Protein AF-A0A2T1C8L1-F1 (afdb_monomer_lite)

Sequence (83 aa):
MSQITVQCRLVATEATRRCLWELMAIQNTPLINELLQQISLQDDFETWRSQAKLPSGTVERICQPLKSDPRFIGQPSRFYTSA

pLDDT: mean 88.01, std 10.08, range [51.16, 97.31]

Radius of gyration: 16.44 Å; chains: 1; bounding box: 36×28×42 Å

Structure (mmCIF, N/CA/C/O backbone):
data_AF-A0A2T1C8L1-F1
#
_entry.id   AF-A0A2T1C8L1-F1
#
loop_
_atom_site.group_PDB
_atom_site.id
_atom_site.type_symbol
_atom_site.label_atom_id
_atom_site.label_alt_id
_atom_site.label_comp_id
_atom_site.label_asym_id
_atom_site.label_entity_id
_atom_site.label_seq_id
_atom_site.pdbx_PDB_ins_code
_atom_site.Cartn_x
_atom_site.Cartn_y
_atom_site.Cartn_z
_atom_site.occupancy
_atom_site.B_iso_or_equiv
_atom_site.auth_seq_id
_atom_site.auth_comp_id
_atom_site.auth_asym_id
_atom_site.auth_atom_id
_atom_site.pdbx_PDB_model_num
ATOM 1 N N . MET A 1 1 ? -22.998 -17.383 -19.107 1.00 51.16 1 MET A N 1
ATOM 2 C CA . MET A 1 1 ? -22.207 -16.270 -18.541 1.00 51.16 1 MET A CA 1
ATOM 3 C C . MET A 1 1 ? -20.826 -16.305 -19.172 1.00 51.16 1 MET A C 1
ATOM 5 O O . MET A 1 1 ? -20.156 -17.316 -19.028 1.00 51.16 1 MET A O 1
ATOM 9 N N . SER A 1 2 ? -20.427 -15.277 -19.923 1.00 65.50 2 SER A N 1
ATOM 10 C CA . SER A 1 2 ? -19.074 -15.182 -20.486 1.00 65.50 2 SER A CA 1
ATOM 11 C C . SER A 1 2 ? -18.167 -14.458 -19.494 1.00 65.50 2 SER A C 1
ATOM 13 O O . SER A 1 2 ? -18.439 -13.314 -19.134 1.00 65.50 2 SER A O 1
ATOM 15 N N . GLN A 1 3 ? -17.106 -15.118 -19.041 1.00 66.75 3 GLN A N 1
ATOM 16 C CA . GLN A 1 3 ? -16.066 -14.499 -18.225 1.00 66.75 3 GLN A CA 1
ATOM 17 C C . GLN A 1 3 ? -15.284 -13.525 -19.122 1.00 66.75 3 GLN A C 1
ATOM 19 O O . GLN A 1 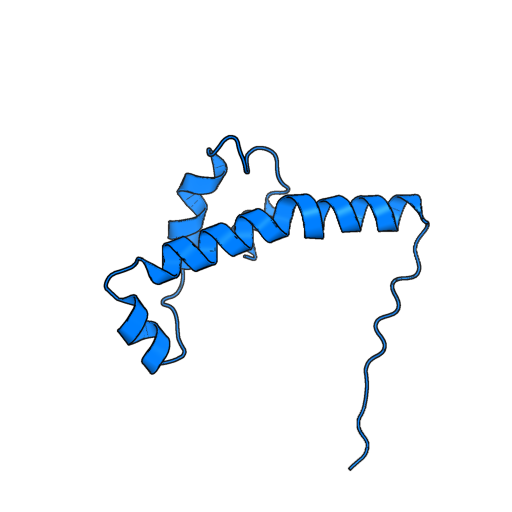3 ? -14.540 -13.948 -20.004 1.00 66.75 3 GLN A O 1
ATOM 24 N N . ILE A 1 4 ? -15.521 -12.219 -18.967 1.00 71.50 4 ILE A N 1
ATOM 25 C CA . ILE A 1 4 ? -14.810 -11.178 -19.719 1.00 71.50 4 ILE A CA 1
ATOM 26 C C . ILE A 1 4 ? -13.535 -10.859 -18.947 1.00 71.50 4 ILE A C 1
ATOM 28 O O . ILE A 1 4 ? -13.546 -10.086 -17.990 1.00 71.50 4 ILE A O 1
ATOM 32 N N . THR A 1 5 ? -12.432 -11.484 -19.338 1.00 64.69 5 THR A N 1
ATOM 33 C CA . THR A 1 5 ? -11.121 -11.161 -18.776 1.00 64.69 5 THR A CA 1
ATOM 34 C C . THR A 1 5 ? -10.551 -9.978 -19.551 1.00 64.69 5 THR A C 1
ATOM 36 O O . THR A 1 5 ? -10.196 -10.109 -20.722 1.00 64.69 5 THR A O 1
ATOM 39 N N . VAL A 1 6 ? -10.458 -8.808 -18.918 1.00 71.12 6 VAL A N 1
ATOM 40 C CA . VAL A 1 6 ? -9.704 -7.681 -19.482 1.00 71.12 6 VAL A CA 1
ATOM 41 C C . VAL A 1 6 ? -8.222 -8.024 -19.358 1.00 71.12 6 VAL A C 1
ATOM 43 O O . VAL A 1 6 ? -7.633 -7.917 -18.285 1.00 71.12 6 VAL A O 1
ATOM 46 N N . GLN A 1 7 ? -7.610 -8.492 -20.446 1.00 62.00 7 GLN A N 1
ATOM 47 C CA . GLN A 1 7 ? -6.168 -8.706 -20.479 1.00 62.00 7 GLN A CA 1
ATOM 48 C C . GLN A 1 7 ? -5.470 -7.348 -20.603 1.00 62.00 7 GLN A C 1
ATOM 50 O O . GLN A 1 7 ? -5.233 -6.842 -21.699 1.00 62.00 7 GLN A O 1
ATOM 55 N N . CYS A 1 8 ? -5.127 -6.746 -19.466 1.00 71.31 8 CYS A N 1
ATOM 56 C CA . CYS A 1 8 ? -4.279 -5.561 -19.427 1.00 71.31 8 CYS A CA 1
ATOM 57 C C . CYS A 1 8 ? -2.853 -5.950 -19.847 1.00 71.31 8 CYS A C 1
ATOM 59 O O . CYS A 1 8 ? -2.058 -6.419 -19.034 1.00 71.31 8 CYS A O 1
ATOM 61 N N . ARG A 1 9 ? -2.518 -5.786 -21.132 1.00 76.81 9 ARG A N 1
ATOM 62 C CA . ARG A 1 9 ? -1.151 -5.989 -21.628 1.00 76.81 9 ARG A CA 1
ATOM 63 C C . ARG A 1 9 ? -0.373 -4.680 -21.549 1.00 76.81 9 ARG A C 1
ATOM 65 O O . ARG A 1 9 ? -0.569 -3.788 -22.368 1.00 76.81 9 ARG A O 1
ATOM 72 N N . LEU A 1 10 ? 0.566 -4.593 -20.611 1.00 82.50 10 LEU A N 1
ATOM 73 C CA . LEU A 1 10 ? 1.557 -3.519 -20.597 1.00 82.50 10 LEU A CA 1
ATOM 74 C C . LEU A 1 10 ? 2.616 -3.784 -21.680 1.00 82.50 10 LEU A C 1
ATOM 76 O O . LEU A 1 10 ? 3.521 -4.601 -21.494 1.00 82.50 10 LEU A O 1
ATOM 80 N N . VAL A 1 11 ? 2.497 -3.108 -22.824 1.00 90.50 11 VAL A N 1
ATOM 81 C CA . VAL A 1 11 ? 3.512 -3.136 -23.887 1.00 90.50 11 VAL A CA 1
ATOM 82 C C . VAL A 1 11 ? 4.490 -1.990 -23.654 1.00 90.50 11 VAL A C 1
ATOM 84 O O . VAL A 1 11 ? 4.184 -0.835 -23.927 1.00 90.50 11 VAL A O 1
ATOM 87 N N . ALA A 1 12 ? 5.664 -2.315 -23.124 1.00 92.94 12 ALA A N 1
ATOM 88 C CA . ALA A 1 12 ? 6.734 -1.358 -22.877 1.00 92.94 12 ALA A CA 1
ATOM 89 C C . ALA A 1 12 ? 8.101 -2.033 -23.041 1.00 92.94 12 ALA A C 1
ATOM 91 O O . ALA A 1 12 ? 8.206 -3.267 -23.016 1.00 92.94 12 ALA A O 1
ATOM 92 N N . THR A 1 13 ? 9.155 -1.228 -23.193 1.00 97.00 13 THR A N 1
ATOM 93 C CA . THR A 1 13 ? 10.529 -1.745 -23.238 1.00 97.00 13 THR A CA 1
ATOM 94 C C . THR A 1 13 ? 10.842 -2.530 -21.962 1.00 97.00 13 THR A C 1
ATOM 96 O O . THR A 1 13 ? 10.192 -2.367 -20.924 1.00 97.00 13 THR A O 1
ATOM 99 N N . GLU A 1 14 ? 11.830 -3.421 -22.017 1.00 96.12 14 GLU A N 1
ATOM 100 C CA . GLU A 1 14 ? 12.278 -4.123 -20.812 1.00 96.12 14 GLU A CA 1
ATOM 101 C C . GLU A 1 14 ? 12.718 -3.149 -19.714 1.00 96.12 14 GLU A C 1
ATOM 103 O O . GLU A 1 14 ? 12.308 -3.312 -18.568 1.00 96.12 14 GLU A O 1
ATOM 108 N N . ALA A 1 15 ? 13.459 -2.097 -20.074 1.00 97.31 15 ALA A N 1
ATOM 109 C CA . ALA A 1 15 ? 13.901 -1.071 -19.135 1.00 97.31 15 ALA A CA 1
ATOM 110 C C . ALA A 1 15 ? 12.718 -0.414 -18.406 1.00 97.31 15 ALA A C 1
ATOM 112 O O . ALA A 1 15 ? 12.718 -0.322 -17.180 1.00 97.31 15 ALA A O 1
ATOM 113 N N . THR A 1 16 ? 11.666 -0.033 -19.136 1.00 95.75 16 THR A N 1
ATOM 114 C CA . THR A 1 16 ? 10.457 0.542 -18.531 1.00 95.75 16 THR A CA 1
ATOM 115 C C . THR A 1 16 ? 9.752 -0.456 -17.615 1.00 95.75 16 THR A C 1
ATOM 117 O O . THR A 1 16 ? 9.345 -0.095 -16.514 1.00 95.75 16 THR A O 1
ATOM 120 N N . ARG A 1 17 ? 9.620 -1.722 -18.029 1.00 94.19 17 ARG A N 1
ATOM 121 C CA . ARG A 1 17 ? 8.986 -2.758 -17.196 1.00 94.19 17 ARG A CA 1
ATOM 122 C C . ARG A 1 17 ? 9.783 -3.039 -15.923 1.00 94.19 17 ARG A C 1
ATOM 124 O O . ARG A 1 17 ? 9.175 -3.213 -14.874 1.00 94.19 17 ARG A O 1
ATOM 131 N N . ARG A 1 18 ? 11.116 -3.035 -16.002 1.00 95.69 18 ARG A N 1
ATOM 132 C CA . ARG A 1 18 ? 12.006 -3.187 -14.845 1.00 95.69 18 ARG A CA 1
ATOM 133 C C . ARG A 1 18 ? 11.857 -2.021 -13.872 1.00 95.69 18 ARG A C 1
ATOM 135 O O . ARG A 1 18 ? 11.631 -2.258 -12.694 1.00 95.69 18 ARG A O 1
ATOM 142 N N . CYS A 1 19 ? 11.863 -0.790 -14.379 1.00 93.88 19 CYS A N 1
ATOM 143 C CA . CYS A 1 19 ? 11.616 0.401 -13.567 1.00 93.88 19 CYS A CA 1
ATOM 144 C C . CYS A 1 19 ? 10.250 0.336 -12.859 1.00 93.88 19 CYS A C 1
ATOM 146 O O . CYS A 1 19 ? 10.155 0.579 -11.660 1.00 93.88 19 CYS A O 1
ATOM 148 N N . LEU A 1 20 ? 9.189 -0.061 -13.571 1.00 91.75 20 LEU A N 1
ATOM 149 C CA . LEU A 1 20 ? 7.864 -0.232 -12.969 1.00 91.75 20 LEU A CA 1
ATOM 150 C C . LEU A 1 20 ? 7.837 -1.345 -11.918 1.00 91.75 20 LEU A C 1
ATOM 152 O O . LEU A 1 20 ? 7.199 -1.181 -10.884 1.00 91.75 20 LEU A O 1
ATOM 156 N N . TRP A 1 21 ? 8.530 -2.458 -12.160 1.00 92.69 21 TRP A N 1
ATOM 157 C CA . TRP A 1 21 ? 8.662 -3.529 -11.177 1.00 92.69 21 TRP A CA 1
ATOM 158 C C . TRP A 1 21 ? 9.371 -3.049 -9.910 1.00 92.69 21 TRP A C 1
ATOM 160 O O . TRP A 1 21 ? 8.883 -3.299 -8.814 1.00 92.69 21 TRP A O 1
ATOM 170 N N . GLU A 1 22 ? 10.476 -2.318 -10.042 1.00 92.75 22 GLU A N 1
ATOM 171 C CA . GLU A 1 22 ? 11.197 -1.734 -8.906 1.00 92.75 22 GLU A CA 1
ATOM 172 C C . GLU A 1 22 ? 10.297 -0.781 -8.109 1.00 92.75 22 GLU A C 1
ATOM 174 O O . GLU A 1 22 ? 10.170 -0.911 -6.892 1.00 92.75 22 GLU A O 1
ATOM 179 N N . LEU A 1 23 ? 9.587 0.117 -8.794 1.00 90.31 23 LEU A N 1
ATOM 180 C CA . LEU A 1 23 ? 8.648 1.034 -8.152 1.00 90.31 23 LEU A CA 1
ATOM 181 C C . LEU A 1 23 ? 7.516 0.297 -7.422 1.00 90.31 23 LEU A C 1
ATOM 183 O O . LEU A 1 23 ? 7.213 0.616 -6.276 1.00 90.31 23 LEU A O 1
ATOM 187 N N . MET A 1 24 ? 6.884 -0.688 -8.063 1.00 89.81 24 MET A N 1
ATOM 188 C CA . MET A 1 24 ? 5.725 -1.374 -7.487 1.00 89.81 24 MET A CA 1
ATOM 189 C C . MET A 1 24 ? 6.127 -2.393 -6.422 1.00 89.81 24 MET A C 1
ATOM 191 O O . MET A 1 24 ? 5.631 -2.342 -5.303 1.00 89.81 24 MET A O 1
ATOM 195 N N . ALA A 1 25 ? 7.013 -3.326 -6.760 1.00 91.19 25 ALA A N 1
ATOM 196 C CA . ALA A 1 25 ? 7.326 -4.467 -5.912 1.00 91.19 25 ALA A CA 1
ATOM 197 C C . ALA A 1 25 ? 8.335 -4.127 -4.813 1.00 91.19 25 ALA A C 1
ATOM 199 O O . ALA A 1 25 ? 8.221 -4.654 -3.709 1.00 91.19 25 ALA A O 1
ATOM 200 N N . ILE A 1 26 ? 9.318 -3.271 -5.108 1.00 90.25 26 ILE A N 1
ATOM 201 C CA . ILE A 1 26 ? 10.425 -3.004 -4.182 1.00 90.25 26 ILE A CA 1
ATOM 202 C C . ILE A 1 26 ? 10.145 -1.780 -3.311 1.00 90.25 26 ILE A C 1
ATOM 204 O O . ILE A 1 26 ? 10.522 -1.785 -2.147 1.00 90.25 26 ILE A O 1
ATOM 208 N N . GLN A 1 27 ? 9.468 -0.755 -3.836 1.00 88.38 27 GLN A N 1
ATOM 209 C CA . GLN A 1 27 ? 9.193 0.471 -3.074 1.00 88.38 27 GLN A CA 1
ATOM 210 C C . GLN A 1 27 ? 7.763 0.521 -2.524 1.00 88.38 27 GLN A C 1
ATOM 212 O O . GLN A 1 27 ? 7.575 0.650 -1.313 1.00 88.38 27 GLN A O 1
ATOM 217 N N . ASN A 1 28 ? 6.756 0.382 -3.392 1.00 90.25 28 ASN A N 1
ATOM 218 C CA . ASN A 1 28 ? 5.358 0.563 -3.004 1.00 90.25 28 ASN A CA 1
ATOM 219 C C . ASN A 1 28 ? 4.830 -0.588 -2.130 1.00 90.25 28 ASN A C 1
ATOM 221 O O . ASN A 1 28 ? 4.210 -0.335 -1.104 1.00 90.25 28 ASN A O 1
ATOM 225 N N . THR A 1 29 ? 5.092 -1.852 -2.481 1.00 92.56 29 THR A N 1
ATOM 226 C CA . THR A 1 29 ? 4.594 -3.006 -1.706 1.00 92.56 29 THR A CA 1
ATOM 227 C C . THR A 1 29 ? 5.012 -2.968 -0.228 1.00 92.56 29 THR A C 1
ATOM 229 O O . THR A 1 29 ? 4.142 -3.166 0.621 1.00 92.56 29 THR A O 1
ATOM 232 N N . PRO A 1 30 ? 6.279 -2.677 0.137 1.00 93.50 30 PRO A N 1
ATOM 233 C CA . PRO A 1 30 ? 6.647 -2.502 1.542 1.00 93.50 30 PRO A CA 1
ATOM 234 C C . PRO A 1 30 ? 5.872 -1.392 2.261 1.00 93.50 30 PRO A C 1
ATOM 236 O O . PRO A 1 30 ? 5.445 -1.608 3.393 1.00 93.50 30 PRO A O 1
ATOM 239 N N . LEU A 1 31 ? 5.649 -0.244 1.608 1.00 92.75 31 LEU A N 1
ATOM 240 C CA . LEU A 1 31 ? 4.862 0.856 2.176 1.00 92.75 31 LEU A CA 1
ATOM 241 C C . LEU A 1 31 ? 3.413 0.422 2.437 1.00 92.75 31 LEU A C 1
ATOM 243 O O . LEU A 1 31 ? 2.888 0.654 3.522 1.00 92.75 31 LEU A O 1
ATOM 247 N N . ILE A 1 32 ? 2.780 -0.254 1.472 1.00 92.12 32 ILE A N 1
ATOM 248 C CA . ILE A 1 32 ? 1.416 -0.778 1.626 1.00 92.12 32 ILE A CA 1
ATOM 249 C C . ILE A 1 32 ? 1.342 -1.804 2.763 1.00 92.12 32 ILE A C 1
ATOM 251 O O . ILE A 1 32 ? 0.418 -1.752 3.571 1.00 92.12 32 ILE A O 1
ATOM 255 N N . ASN A 1 33 ? 2.316 -2.710 2.873 1.00 95.00 33 ASN A N 1
ATOM 256 C CA . ASN A 1 33 ? 2.345 -3.695 3.955 1.00 95.00 33 ASN A CA 1
ATOM 257 C C . ASN A 1 33 ? 2.444 -3.028 5.332 1.00 95.00 33 ASN A C 1
ATOM 259 O O . ASN A 1 33 ? 1.724 -3.416 6.250 1.00 95.00 33 ASN A O 1
ATOM 263 N N . GLU A 1 34 ? 3.299 -2.015 5.466 1.00 95.25 34 GLU A N 1
ATOM 264 C CA . GLU A 1 34 ? 3.421 -1.235 6.698 1.00 95.25 34 GLU A CA 1
ATOM 265 C C . GLU A 1 34 ? 2.109 -0.504 7.022 1.00 95.25 34 GLU A C 1
ATOM 267 O O . GLU A 1 34 ? 1.637 -0.564 8.155 1.00 95.25 34 GLU A O 1
ATOM 272 N N . LEU A 1 35 ? 1.462 0.118 6.030 1.00 92.62 35 LEU A N 1
ATOM 273 C CA . LEU A 1 35 ? 0.15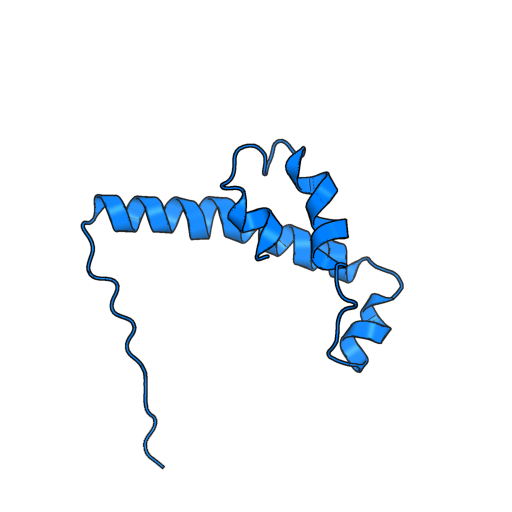9 0.763 6.217 1.00 92.62 35 LEU A CA 1
ATOM 274 C C . LEU A 1 35 ? -0.902 -0.221 6.713 1.00 92.62 35 LEU A C 1
ATOM 276 O O . LEU A 1 35 ? -1.623 0.086 7.661 1.00 92.62 35 LEU A O 1
ATOM 280 N N . LEU A 1 36 ? -0.983 -1.411 6.113 1.00 93.50 36 LEU A N 1
ATOM 281 C CA . LEU A 1 36 ? -1.920 -2.450 6.542 1.00 93.50 36 LEU A CA 1
ATOM 282 C C . LEU A 1 36 ? -1.652 -2.891 7.987 1.00 93.50 36 LEU A C 1
ATOM 284 O O . LEU A 1 36 ? -2.598 -3.045 8.762 1.00 93.50 36 LEU A O 1
ATOM 288 N N . GLN A 1 37 ? -0.380 -3.037 8.373 1.00 96.06 37 GLN A N 1
ATOM 289 C CA . GLN A 1 37 ? -0.001 -3.340 9.754 1.00 96.06 37 GLN A CA 1
ATOM 290 C C . GLN A 1 37 ? -0.428 -2.216 10.704 1.00 96.06 37 GLN A C 1
ATOM 292 O O . GLN A 1 37 ? -1.107 -2.485 11.692 1.00 96.06 37 GLN A O 1
ATOM 297 N N . GLN A 1 38 ? -0.128 -0.955 10.393 1.00 94.81 38 GLN A N 1
ATOM 298 C CA . GLN A 1 38 ? -0.483 0.174 11.260 1.00 94.81 38 GLN A CA 1
ATOM 299 C C . GLN A 1 38 ? -1.991 0.403 11.376 1.00 94.81 38 GLN A C 1
ATOM 301 O O . GLN A 1 38 ? -2.471 0.773 12.449 1.00 94.81 38 GLN A O 1
ATOM 306 N N . ILE A 1 39 ? -2.747 0.153 10.304 1.00 93.69 39 ILE A N 1
ATOM 307 C CA . ILE A 1 39 ? -4.214 0.177 10.327 1.00 93.69 39 ILE A CA 1
ATOM 308 C C . ILE A 1 39 ? -4.749 -0.903 11.270 1.00 93.69 39 ILE A C 1
ATOM 310 O O . ILE A 1 39 ? -5.654 -0.618 12.050 1.00 93.69 39 ILE A O 1
ATOM 314 N N . SER A 1 40 ? -4.176 -2.111 11.241 1.00 94.38 40 SER A N 1
ATOM 315 C CA . SER A 1 40 ? -4.607 -3.214 12.114 1.00 94.38 40 SER A CA 1
ATOM 316 C C . SER A 1 40 ? -4.344 -2.966 13.603 1.00 94.38 40 SER A C 1
ATOM 318 O O . SER A 1 40 ? -4.970 -3.598 14.448 1.00 94.38 40 SER A O 1
ATOM 320 N N . LEU A 1 41 ? -3.437 -2.037 13.921 1.00 95.69 41 LEU A N 1
ATOM 321 C CA . LEU A 1 41 ? -3.090 -1.642 15.287 1.00 95.69 41 LEU A CA 1
ATOM 322 C C . LEU A 1 41 ? -3.943 -0.482 15.825 1.00 95.69 41 LEU A C 1
ATOM 324 O O . LEU A 1 41 ? -3.726 -0.054 16.954 1.00 95.69 41 LEU A O 1
ATOM 328 N N . GLN A 1 42 ? -4.872 0.071 15.038 1.00 94.31 42 GLN A N 1
ATOM 329 C CA . GLN A 1 42 ? -5.769 1.125 15.522 1.00 94.31 42 GLN A CA 1
ATOM 330 C C . GLN A 1 42 ? -6.873 0.522 16.399 1.00 94.31 42 GLN A C 1
ATOM 332 O O . GLN A 1 42 ? -7.481 -0.476 16.017 1.00 94.31 42 GLN A O 1
ATOM 337 N N . ASP A 1 43 ? -7.205 1.175 17.514 1.00 95.00 43 ASP A N 1
ATOM 338 C CA . ASP A 1 43 ? -8.260 0.711 18.433 1.00 95.00 43 ASP A CA 1
ATOM 339 C C . ASP A 1 43 ? -9.625 0.542 17.736 1.00 95.00 43 ASP A C 1
ATOM 341 O O . ASP A 1 43 ? -10.381 -0.386 18.020 1.00 95.00 43 ASP A O 1
ATOM 345 N N . ASP A 1 44 ? -9.917 1.403 16.759 1.00 95.12 44 ASP A N 1
ATOM 346 C CA . ASP A 1 44 ? -11.164 1.392 15.989 1.00 95.12 44 ASP A CA 1
ATOM 347 C C . ASP A 1 44 ? -11.189 0.354 14.848 1.00 95.12 44 ASP A C 1
ATOM 349 O O . ASP A 1 44 ? -12.187 0.252 14.124 1.00 95.12 44 ASP A O 1
ATOM 353 N N . PHE A 1 45 ? -10.111 -0.413 14.648 1.00 95.06 45 PHE A N 1
ATOM 354 C CA . PHE A 1 45 ? -9.956 -1.289 13.486 1.00 95.06 45 PHE A CA 1
ATOM 355 C C . PHE A 1 45 ? -11.098 -2.300 13.340 1.00 95.06 45 PHE A C 1
ATOM 357 O O . PHE A 1 45 ? -11.658 -2.438 12.251 1.00 95.06 45 PHE A O 1
ATOM 364 N N . GLU A 1 46 ? -11.494 -2.972 14.423 1.00 96.31 46 GLU A N 1
ATOM 365 C CA . GLU A 1 46 ? -12.579 -3.963 14.378 1.00 9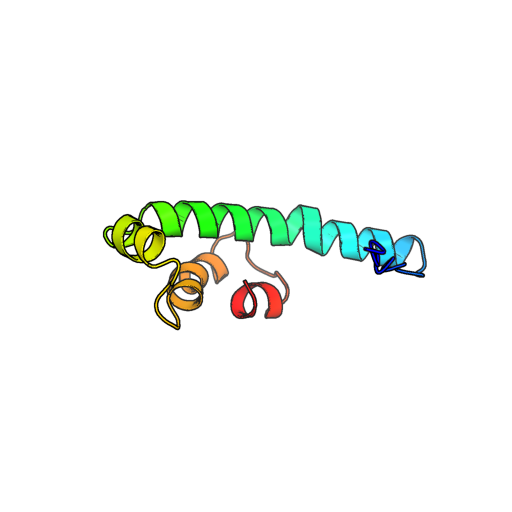6.31 46 GLU A CA 1
ATOM 366 C C . GLU A 1 46 ? -13.930 -3.323 14.019 1.00 96.31 46 GLU A C 1
ATOM 368 O O . GLU A 1 46 ? -14.728 -3.899 13.269 1.00 96.31 46 GLU A O 1
ATOM 373 N N . THR A 1 47 ? -14.159 -2.077 14.444 1.00 96.50 47 THR A N 1
ATOM 374 C CA . THR A 1 47 ? -15.337 -1.303 14.037 1.00 96.50 47 THR A CA 1
ATOM 375 C C . THR A 1 47 ? -15.312 -1.042 12.532 1.00 96.50 47 THR A C 1
ATOM 377 O O . THR A 1 47 ? -16.282 -1.356 11.841 1.00 96.50 47 THR A O 1
ATOM 380 N N . TRP A 1 48 ? -14.200 -0.545 11.986 1.00 95.19 48 TRP A N 1
ATOM 381 C CA . TRP A 1 48 ? -14.070 -0.281 10.545 1.00 95.19 48 TRP A CA 1
ATOM 382 C C . TRP A 1 48 ? -14.187 -1.552 9.706 1.00 95.19 48 TRP A C 1
ATOM 384 O O . TRP A 1 48 ? -14.828 -1.552 8.651 1.00 95.19 48 TRP A O 1
ATOM 394 N N . ARG A 1 49 ? -13.596 -2.647 10.190 1.00 94.00 49 ARG A N 1
ATOM 395 C CA . ARG A 1 49 ? -13.637 -3.963 9.554 1.00 94.00 49 ARG A CA 1
ATOM 396 C C . ARG A 1 49 ? -15.063 -4.495 9.472 1.00 94.00 49 ARG A C 1
ATOM 398 O O . ARG A 1 49 ? -15.477 -4.919 8.396 1.00 94.00 49 ARG A O 1
ATOM 405 N N . SER A 1 50 ? -15.821 -4.437 10.568 1.00 96.19 50 SER A N 1
ATOM 406 C CA . SER A 1 50 ? -17.221 -4.889 10.585 1.00 96.19 50 SER A CA 1
ATOM 407 C C . SER A 1 50 ? -18.121 -4.066 9.655 1.00 96.19 50 SER A C 1
ATOM 409 O O . SER A 1 50 ? -19.052 -4.601 9.058 1.00 96.19 50 SER A O 1
ATOM 411 N N . GLN A 1 51 ? -17.805 -2.781 9.474 1.00 95.56 51 GLN A N 1
ATOM 412 C C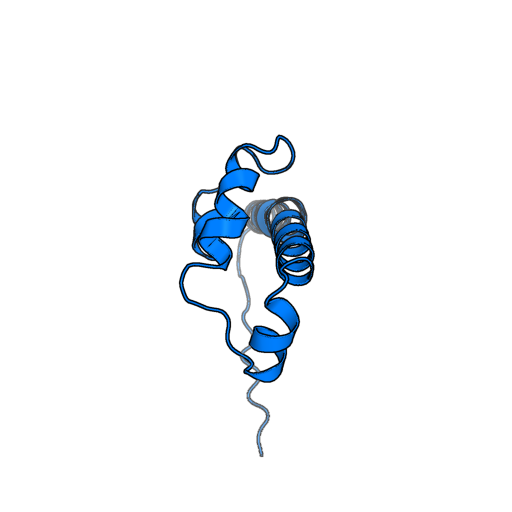A . GLN A 1 51 ? -18.532 -1.863 8.594 1.00 95.56 51 GLN A CA 1
ATOM 413 C C . GLN A 1 51 ? -18.039 -1.883 7.139 1.00 95.56 51 GLN A C 1
ATOM 415 O O . GLN A 1 51 ? -18.624 -1.202 6.297 1.00 95.56 51 GLN A O 1
ATOM 420 N N . ALA A 1 52 ? -16.961 -2.620 6.843 1.00 93.06 52 ALA A N 1
ATOM 421 C CA . ALA A 1 52 ? -16.250 -2.592 5.562 1.00 93.06 52 ALA A CA 1
ATOM 422 C C . ALA A 1 52 ? -15.929 -1.161 5.077 1.00 93.06 52 ALA A C 1
ATOM 424 O O . ALA A 1 52 ? -15.945 -0.874 3.877 1.00 93.06 52 ALA A O 1
ATOM 425 N N . LYS A 1 53 ? -15.666 -0.242 6.014 1.00 93.62 53 LYS A N 1
ATOM 426 C CA . LYS A 1 53 ? -15.492 1.181 5.723 1.00 93.62 53 LYS A CA 1
ATOM 427 C C . LYS A 1 53 ? -14.488 1.818 6.673 1.00 93.62 53 LYS A C 1
ATOM 429 O O . LYS A 1 53 ? -14.704 1.870 7.879 1.00 93.62 53 LYS A O 1
ATOM 434 N N . LEU A 1 54 ? -13.426 2.375 6.098 1.00 91.81 54 LEU A N 1
ATOM 435 C CA . LEU A 1 54 ? -12.504 3.260 6.802 1.00 91.81 54 LEU A CA 1
ATOM 436 C C . LEU A 1 54 ? -13.024 4.707 6.771 1.00 91.81 54 LEU A C 1
ATOM 438 O O . LEU A 1 54 ? -13.577 5.135 5.750 1.00 91.81 54 LEU A O 1
ATOM 442 N N . PRO A 1 55 ? -12.831 5.487 7.848 1.00 92.75 55 PRO A N 1
ATOM 443 C CA . PRO A 1 55 ? -13.055 6.924 7.808 1.00 92.75 55 PRO A CA 1
ATOM 444 C C . PRO A 1 55 ? -12.174 7.598 6.748 1.00 92.75 55 PRO A C 1
ATOM 446 O O . PRO A 1 55 ? -11.024 7.209 6.520 1.00 92.75 55 PRO A O 1
ATOM 449 N N . SER A 1 56 ? -12.712 8.631 6.100 1.00 90.62 56 SER A N 1
ATOM 450 C CA . SER A 1 56 ? -11.963 9.423 5.123 1.00 90.62 56 SER A CA 1
ATOM 451 C C . SER A 1 56 ? -10.729 10.052 5.773 1.00 90.62 56 SER A C 1
ATOM 453 O O . SER A 1 56 ? -10.809 10.577 6.881 1.00 90.62 56 SER A O 1
ATOM 455 N N . GLY A 1 57 ? -9.590 10.009 5.082 1.00 88.81 57 GLY A N 1
ATOM 456 C CA . GLY A 1 57 ? -8.327 10.562 5.584 1.00 88.81 57 GLY A CA 1
ATOM 457 C C . GLY A 1 57 ? -7.585 9.673 6.590 1.00 88.81 57 GLY A C 1
ATOM 458 O O . GLY A 1 57 ? -6.464 10.008 6.965 1.00 88.81 57 GLY A O 1
ATOM 459 N N . THR A 1 58 ? -8.136 8.520 7.001 1.00 90.62 58 THR A N 1
ATOM 460 C CA . THR A 1 58 ? -7.431 7.585 7.900 1.00 90.62 58 THR A CA 1
ATOM 461 C C . THR A 1 58 ? -6.108 7.115 7.305 1.00 90.62 58 THR A C 1
ATOM 463 O O . THR A 1 58 ? -5.086 7.168 7.985 1.00 90.62 58 THR A O 1
ATOM 466 N N . VAL A 1 59 ? -6.111 6.705 6.033 1.00 88.81 59 VAL A N 1
ATOM 467 C CA . VAL A 1 59 ? -4.894 6.230 5.361 1.00 88.81 59 VAL A CA 1
ATOM 468 C C . VAL A 1 59 ? -3.867 7.353 5.233 1.00 88.81 59 VAL A C 1
ATOM 470 O O . VAL A 1 59 ? -2.707 7.148 5.567 1.00 88.81 59 VAL A O 1
ATOM 473 N N . GLU A 1 60 ? -4.291 8.564 4.862 1.00 88.75 60 GLU A N 1
ATOM 474 C CA . GLU A 1 60 ? -3.404 9.730 4.776 1.00 88.75 60 GLU A CA 1
ATOM 475 C C . GLU A 1 60 ? -2.745 10.046 6.126 1.00 88.75 60 GLU A C 1
ATOM 477 O O . GLU A 1 60 ? -1.529 10.221 6.193 1.00 88.75 60 GLU A O 1
ATOM 482 N N . ARG A 1 61 ? -3.524 10.049 7.216 1.00 91.06 61 ARG A N 1
ATOM 483 C CA . ARG A 1 61 ? -3.021 10.285 8.577 1.00 91.06 61 ARG A CA 1
ATOM 484 C C . ARG A 1 61 ? -1.971 9.253 8.987 1.00 91.06 61 ARG A C 1
ATOM 486 O O . ARG A 1 61 ? -0.952 9.631 9.558 1.00 91.06 61 ARG A O 1
ATOM 493 N N . ILE A 1 62 ? -2.220 7.974 8.709 1.00 91.25 62 ILE A N 1
ATOM 494 C CA . ILE A 1 62 ? -1.303 6.872 9.040 1.00 91.25 62 ILE A CA 1
ATOM 495 C C . ILE A 1 62 ? -0.060 6.910 8.136 1.00 91.25 62 ILE A C 1
ATOM 497 O O . ILE A 1 62 ? 1.051 6.661 8.590 1.00 91.25 62 ILE A O 1
ATOM 501 N N . CYS A 1 63 ? -0.217 7.297 6.870 1.00 90.19 63 CYS A N 1
ATOM 502 C CA . CYS A 1 63 ? 0.880 7.397 5.911 1.00 90.19 63 CYS A CA 1
ATOM 503 C C . CYS A 1 63 ? 1.788 8.612 6.155 1.00 90.19 63 CYS A C 1
ATOM 505 O O . CYS A 1 63 ? 2.979 8.574 5.851 1.00 90.19 63 CYS A O 1
ATOM 507 N N . GLN A 1 64 ? 1.258 9.698 6.719 1.00 90.31 64 GLN A N 1
ATOM 508 C CA . GLN A 1 64 ? 1.999 10.940 6.926 1.00 90.31 64 GLN A CA 1
ATOM 509 C C . GLN A 1 64 ? 3.339 10.776 7.674 1.00 90.31 64 GLN A C 1
ATOM 511 O O . GLN A 1 64 ? 4.337 11.293 7.166 1.00 90.31 64 GLN A O 1
ATOM 516 N N . PRO A 1 65 ? 3.431 10.067 8.820 1.00 91.62 65 PRO A N 1
ATOM 517 C CA . PRO A 1 65 ? 4.717 9.832 9.482 1.00 91.62 65 PRO A CA 1
ATOM 518 C C . PRO A 1 65 ? 5.680 8.970 8.649 1.00 91.62 65 PRO A C 1
ATOM 520 O O . PRO A 1 65 ? 6.892 9.164 8.737 1.00 91.62 65 PRO A O 1
ATOM 523 N N . LEU A 1 66 ? 5.169 8.070 7.800 1.00 91.06 66 LEU A N 1
ATOM 524 C CA . LEU A 1 66 ? 5.989 7.180 6.970 1.00 91.06 66 LEU A CA 1
ATOM 525 C C . LEU A 1 66 ? 6.782 7.926 5.892 1.00 91.06 66 LEU A C 1
ATOM 527 O O . LEU A 1 66 ? 7.829 7.447 5.472 1.00 91.06 66 LEU A O 1
ATOM 531 N N . LYS A 1 67 ? 6.353 9.127 5.486 1.00 89.69 67 LYS A N 1
ATOM 532 C CA . LYS A 1 67 ? 7.090 9.972 4.522 1.00 89.69 67 LYS A CA 1
ATOM 533 C C . LYS A 1 67 ? 8.501 10.338 4.987 1.00 89.69 67 LYS A C 1
ATOM 535 O O . LYS A 1 67 ? 9.367 10.606 4.155 1.00 89.69 67 LYS A O 1
ATOM 540 N N . SER A 1 68 ? 8.712 10.372 6.300 1.00 91.06 68 SER A N 1
ATOM 541 C CA . SER A 1 68 ? 10.000 10.682 6.923 1.00 91.06 68 SER A CA 1
ATOM 542 C C . SER A 1 68 ? 10.761 9.430 7.367 1.00 91.06 68 SER A C 1
ATOM 544 O O . SER A 1 68 ? 11.892 9.547 7.835 1.00 91.06 68 SER A O 1
ATOM 546 N N . ASP A 1 69 ? 10.164 8.240 7.244 1.00 93.06 69 ASP A N 1
ATOM 547 C CA . ASP A 1 69 ? 10.828 6.981 7.572 1.00 93.06 69 ASP A CA 1
ATOM 548 C C . ASP A 1 69 ? 11.924 6.699 6.525 1.00 93.06 69 ASP A C 1
ATOM 550 O O . ASP A 1 69 ? 11.633 6.705 5.324 1.00 93.06 69 ASP A O 1
ATOM 554 N N . PRO A 1 70 ? 13.176 6.419 6.933 1.00 92.56 70 PRO A N 1
ATOM 555 C CA . PRO A 1 70 ? 14.265 6.103 6.008 1.00 92.56 70 PRO A CA 1
ATOM 556 C C . PRO A 1 70 ? 13.967 4.947 5.043 1.00 92.56 70 PRO A C 1
ATOM 558 O O . PRO A 1 70 ? 14.553 4.893 3.964 1.00 92.56 70 PRO A O 1
ATOM 561 N N . ARG A 1 71 ? 13.064 4.026 5.406 1.00 90.81 71 ARG A N 1
ATOM 562 C CA . ARG A 1 71 ? 12.630 2.911 4.548 1.00 90.81 71 ARG A CA 1
ATOM 563 C C . ARG A 1 71 ? 11.786 3.374 3.363 1.00 90.81 71 ARG A C 1
ATOM 565 O O . ARG A 1 71 ? 11.763 2.701 2.334 1.00 90.81 71 ARG A O 1
ATOM 572 N N . PHE A 1 72 ? 11.077 4.492 3.514 1.00 91.50 72 PHE A N 1
ATOM 573 C CA . PHE A 1 72 ? 10.095 4.958 2.537 1.00 91.50 72 PHE A CA 1
ATOM 574 C C . PHE A 1 72 ? 10.427 6.324 1.933 1.00 91.50 72 PHE A C 1
ATOM 576 O O . PHE A 1 72 ? 9.866 6.670 0.900 1.00 91.50 72 PHE A O 1
ATOM 583 N N . ILE A 1 73 ? 11.364 7.079 2.508 1.00 89.56 73 ILE A N 1
ATOM 584 C CA . ILE A 1 73 ? 11.757 8.403 2.022 1.00 89.56 73 ILE A CA 1
ATOM 585 C C . ILE A 1 73 ? 12.184 8.390 0.543 1.00 89.56 73 ILE A C 1
ATOM 587 O O . ILE A 1 73 ? 12.812 7.455 0.049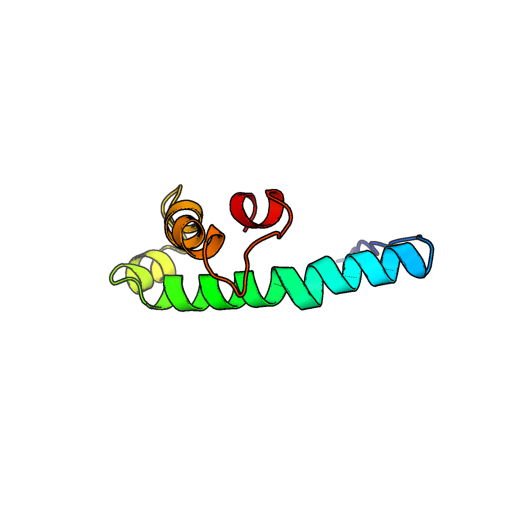 1.00 89.56 73 ILE A O 1
ATOM 591 N N . GLY A 1 74 ? 11.848 9.460 -0.185 1.00 84.81 74 GLY A N 1
ATOM 592 C CA . GLY A 1 74 ? 12.239 9.636 -1.590 1.00 84.81 74 GLY A CA 1
ATOM 593 C C . GLY A 1 74 ? 11.367 8.897 -2.613 1.00 84.81 74 GLY A C 1
ATOM 594 O O . GLY A 1 74 ? 11.603 9.037 -3.812 1.00 84.81 74 GLY A O 1
ATOM 595 N N . GLN A 1 75 ? 10.340 8.161 -2.176 1.00 87.19 75 GLN A N 1
ATOM 596 C CA . GLN A 1 75 ? 9.364 7.560 -3.087 1.00 87.19 75 GLN A CA 1
ATOM 597 C C . GLN A 1 75 ? 8.501 8.615 -3.806 1.00 87.19 75 GLN A C 1
ATOM 599 O O . GLN A 1 75 ? 8.278 9.708 -3.269 1.00 87.19 75 GLN A O 1
ATOM 604 N N . PRO A 1 76 ? 7.968 8.300 -5.006 1.00 87.06 76 PRO A N 1
ATOM 605 C CA . PRO A 1 76 ? 7.056 9.186 -5.721 1.00 87.06 76 PRO A CA 1
ATOM 606 C C . PRO A 1 76 ? 5.883 9.626 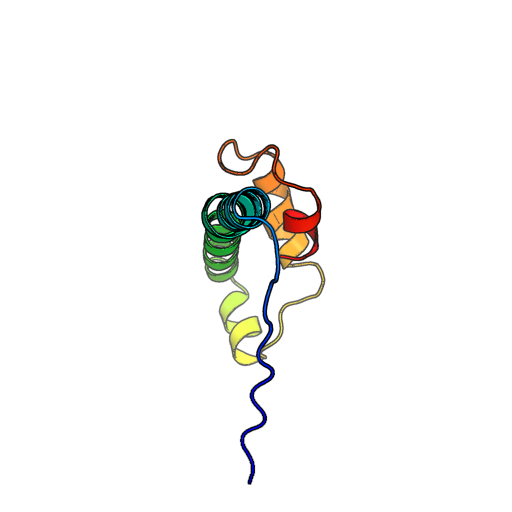-4.843 1.00 87.06 76 PRO A C 1
ATOM 608 O O . PRO A 1 76 ? 5.201 8.793 -4.250 1.00 87.06 76 PRO A O 1
ATOM 611 N N . SER A 1 77 ? 5.580 10.930 -4.827 1.00 83.12 77 SER A N 1
ATOM 612 C CA . SER A 1 77 ? 4.551 11.495 -3.939 1.00 83.12 77 SER A CA 1
ATOM 613 C C . SER A 1 77 ? 3.185 10.818 -4.069 1.00 83.12 77 SER A C 1
ATOM 615 O O . SER A 1 77 ? 2.429 10.765 -3.102 1.00 83.12 77 SER A O 1
ATOM 617 N N . ARG A 1 78 ? 2.889 10.274 -5.258 1.00 80.38 78 ARG A N 1
ATOM 618 C CA . ARG A 1 78 ? 1.658 9.536 -5.540 1.00 80.38 78 ARG A CA 1
ATOM 619 C C . ARG A 1 78 ? 1.467 8.322 -4.630 1.00 80.38 78 ARG A C 1
ATOM 621 O O . ARG A 1 78 ? 0.332 8.036 -4.283 1.00 80.38 78 ARG A O 1
ATOM 628 N N . PHE A 1 79 ? 2.533 7.637 -4.215 1.00 80.62 79 PHE A N 1
ATOM 629 C CA . PHE A 1 79 ? 2.408 6.455 -3.352 1.00 80.62 79 PHE A CA 1
ATOM 630 C C . PHE A 1 79 ? 1.904 6.802 -1.957 1.00 80.62 79 PHE A C 1
ATOM 632 O O . PHE A 1 79 ? 1.209 6.001 -1.356 1.00 80.62 79 PHE A O 1
ATOM 639 N N . TYR A 1 80 ? 2.141 8.021 -1.477 1.00 78.56 80 TYR A N 1
ATOM 640 C CA . TYR A 1 80 ? 1.598 8.445 -0.188 1.00 78.56 80 TYR A CA 1
ATOM 641 C C . TYR A 1 80 ? 0.171 8.993 -0.259 1.00 78.56 80 TYR A C 1
ATOM 643 O O . TYR A 1 80 ? -0.454 9.181 0.779 1.00 78.56 80 TYR A O 1
ATOM 651 N N . THR A 1 81 ? -0.316 9.346 -1.452 1.00 71.00 81 THR A N 1
ATOM 652 C CA . THR A 1 81 ? -1.636 9.976 -1.633 1.00 71.00 81 THR A CA 1
ATOM 653 C C . THR A 1 81 ? -2.669 9.052 -2.263 1.00 71.00 81 THR A C 1
ATOM 655 O O . THR A 1 81 ? -3.858 9.340 -2.178 1.00 71.00 81 THR A O 1
ATOM 658 N N . SER A 1 82 ? -2.238 7.963 -2.906 1.00 63.19 82 SER A N 1
ATOM 659 C CA . SER A 1 82 ? -3.121 6.949 -3.494 1.00 63.19 82 SER A CA 1
ATOM 660 C C . SER A 1 82 ? -2.998 5.565 -2.857 1.00 63.19 82 SER A C 1
ATOM 662 O O . SER A 1 82 ? -3.526 4.615 -3.435 1.00 63.19 82 SER A O 1
ATOM 664 N N . ALA A 1 83 ? -2.253 5.443 -1.754 1.00 57.09 83 ALA A N 1
ATOM 665 C CA . ALA A 1 83 ? -2.275 4.250 -0.912 1.00 57.09 83 ALA A CA 1
ATOM 666 C C . ALA A 1 83 ? -3.581 4.158 -0.115 1.00 57.09 83 ALA A C 1
ATOM 668 O O . ALA A 1 83 ? -4.185 5.223 0.159 1.00 57.09 83 ALA A O 1
#

Secondary structure (DSSP, 8-state):
-------------HHHHHHHHIIIIIIIHHHHHHHHHHHHTSTTHHHHHHTT-PPTTHHHHHHHHHTTSTTTTT--HHHHH--

Organism: NCBI:txid1296344

Foldseek 3Di:
DDDDDPPPDDDDDPVVVVVVCCLVVVALVVLVVVLVVVLCPDPCNVVCVVVVHDPPCPQLVSLVVVCPPPSHDPRDPCSSVVD